Protein AF-A0A9E2I5X2-F1 (afdb_monomer_lite)

Foldseek 3Di:
DDPVVVVVVVVVVVVVVVVVVVVVVVVVCCCVPPVVVVVVVVVVVLVPADADFPVVVVVDDPPDDHHHDFDFPPQDAPDPVRDSWDWDWDWDWDCFDPVDPPGDIDIDIDTPDTGDAWTWTQGVNDTDIDHDDPDDDDDDPDDDDDDD

Radius of gyration: 26.48 Å; chains: 1; bounding box: 49×41×76 Å

pLDDT: mean 83.5, std 8.3, range [50.0, 93.62]

Sequence (148 aa):
MNIFSRIRERIGAVIAALIGSVALLGCGLLFALVLAPQQKLEARRIEAMPVMGAGAVAGAAAGDDILITGRLEDNPLVDEAGFVAYELEEWVVTLPDSENADDDPDGSWETVERVVPDLSLNVDGEVVLILSANEATLSGLLHEELRS

Secondary structure (DSSP, 8-state):
--HHHHHHHHHHHHHHHHHHHHHHHHHHHHIIIIIHHHHHHHHHHHHTSPEEPHHHHHHPPTT---EE--EE-SPPP-STT--SSEEEEEEEEEPPPTT-TTPPPEEEEEEEEEE---EEEEETTEEEEEPP-SS----SS-------

Structure (mmCIF, N/CA/C/O backbone):
data_AF-A0A9E2I5X2-F1
#
_entry.id   AF-A0A9E2I5X2-F1
#
loop_
_atom_site.group_PDB
_atom_site.id
_atom_site.type_symbol
_atom_site.label_atom_id
_atom_site.label_alt_id
_atom_site.label_comp_id
_atom_site.label_asym_id
_atom_site.label_entity_id
_atom_site.label_seq_id
_atom_site.pdbx_PDB_ins_code
_atom_site.Cartn_x
_atom_site.Cartn_y
_atom_site.Cartn_z
_atom_site.occupancy
_atom_site.B_iso_or_equiv
_atom_site.auth_seq_id
_atom_site.auth_comp_id
_atom_site.auth_asym_id
_atom_site.auth_atom_id
_atom_site.pdbx_PDB_model_num
ATOM 1 N N . MET A 1 1 ? 30.743 -5.802 -59.292 1.00 50.00 1 MET A N 1
ATOM 2 C CA . MET A 1 1 ? 29.775 -5.539 -58.201 1.00 50.00 1 MET A CA 1
ATOM 3 C C . MET A 1 1 ? 28.838 -6.742 -58.121 1.00 50.00 1 MET A C 1
ATOM 5 O O . MET A 1 1 ? 28.075 -6.961 -59.052 1.00 50.00 1 MET A O 1
ATOM 9 N N . ASN A 1 2 ? 28.999 -7.604 -57.111 1.00 57.12 2 ASN A N 1
ATOM 10 C CA . ASN A 1 2 ? 28.463 -8.973 -57.129 1.00 57.12 2 ASN A CA 1
ATOM 11 C C . ASN A 1 2 ? 26.978 -9.037 -56.739 1.00 57.12 2 ASN A C 1
ATOM 13 O O . ASN A 1 2 ? 26.611 -8.886 -55.582 1.00 57.12 2 ASN A O 1
ATOM 17 N N . ILE A 1 3 ? 26.120 -9.328 -57.715 1.00 68.25 3 ILE A N 1
ATOM 18 C CA . ILE A 1 3 ? 24.666 -9.506 -57.551 1.00 68.25 3 ILE A CA 1
ATOM 19 C C . ILE A 1 3 ? 24.335 -10.617 -56.535 1.00 68.25 3 ILE A C 1
ATOM 21 O O . ILE A 1 3 ? 23.381 -10.498 -55.768 1.00 68.25 3 ILE A O 1
ATOM 25 N N . PHE A 1 4 ? 25.174 -11.654 -56.458 1.00 67.12 4 PHE A N 1
ATOM 26 C CA . PHE A 1 4 ? 25.022 -12.763 -55.515 1.00 67.12 4 PHE A CA 1
ATOM 27 C C . PHE A 1 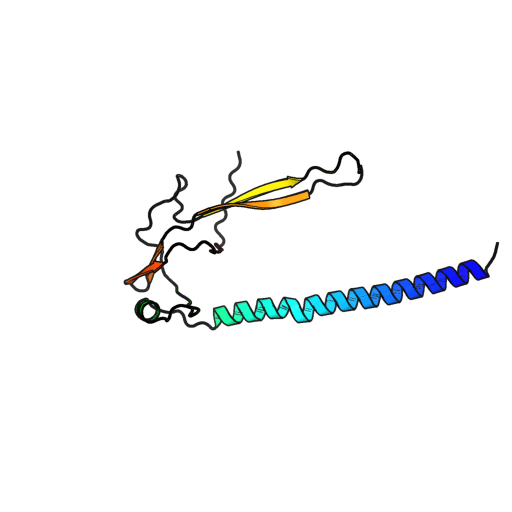4 ? 25.194 -12.365 -54.039 1.00 67.12 4 PHE A C 1
ATOM 29 O O . PHE A 1 4 ? 24.535 -12.958 -53.186 1.00 67.12 4 PHE A O 1
ATOM 36 N N . SER A 1 5 ? 26.016 -11.356 -53.712 1.00 67.62 5 SER A N 1
ATOM 37 C CA . SER A 1 5 ? 26.168 -10.913 -52.315 1.00 67.62 5 SER A CA 1
ATOM 38 C C . SER A 1 5 ? 24.938 -10.141 -51.834 1.00 67.62 5 SER A C 1
ATOM 40 O O . SER A 1 5 ? 24.457 -10.396 -50.735 1.00 67.62 5 SER A O 1
ATOM 42 N N . ARG A 1 6 ? 24.344 -9.308 -52.702 1.00 70.88 6 ARG A N 1
ATOM 43 C CA . ARG A 1 6 ? 23.097 -8.577 -52.404 1.00 70.88 6 ARG A CA 1
ATOM 44 C C . ARG A 1 6 ? 21.892 -9.500 -52.216 1.00 70.88 6 ARG A C 1
ATOM 46 O O . ARG A 1 6 ? 21.026 -9.219 -51.394 1.00 70.88 6 ARG A O 1
ATOM 53 N N . ILE A 1 7 ? 21.815 -10.594 -52.980 1.00 75.25 7 ILE A N 1
ATOM 54 C CA . ILE A 1 7 ? 20.741 -11.590 -52.824 1.00 75.25 7 ILE A CA 1
ATOM 55 C C . ILE A 1 7 ? 20.887 -12.320 -51.481 1.00 75.25 7 ILE A C 1
ATOM 57 O O . ILE A 1 7 ? 19.901 -12.482 -50.766 1.00 75.25 7 ILE A O 1
ATOM 61 N N . ARG A 1 8 ? 22.114 -12.699 -51.100 1.00 73.25 8 ARG A N 1
ATOM 62 C CA . ARG A 1 8 ? 22.390 -13.366 -49.819 1.00 73.25 8 ARG A CA 1
ATOM 63 C C . ARG A 1 8 ? 22.116 -12.459 -48.612 1.00 73.25 8 ARG A C 1
ATOM 65 O O . ARG A 1 8 ? 21.526 -12.929 -47.646 1.00 73.25 8 ARG A O 1
ATOM 72 N N . GLU A 1 9 ? 22.469 -11.175 -48.687 1.00 77.56 9 GLU A N 1
ATOM 73 C CA . GLU A 1 9 ? 22.133 -10.173 -47.659 1.00 77.56 9 GLU A CA 1
ATOM 74 C C . GLU A 1 9 ? 20.624 -9.988 -47.497 1.00 77.56 9 GLU A C 1
ATOM 76 O O . GLU A 1 9 ? 20.125 -9.973 -46.376 1.00 77.56 9 GLU A O 1
ATOM 81 N N . ARG A 1 10 ? 19.872 -9.909 -48.602 1.00 78.81 10 ARG A N 1
ATOM 82 C CA . ARG A 1 10 ? 18.409 -9.771 -48.550 1.00 78.81 10 ARG A CA 1
ATOM 83 C C . ARG A 1 10 ? 17.730 -10.983 -47.925 1.00 78.81 10 ARG A C 1
ATOM 85 O O . ARG A 1 10 ? 16.830 -10.813 -47.112 1.00 78.81 10 ARG A O 1
ATOM 92 N N . ILE A 1 11 ? 18.167 -12.193 -48.272 1.00 83.81 11 ILE A N 1
ATOM 93 C CA . ILE A 1 11 ? 17.640 -13.423 -47.665 1.00 83.81 11 ILE A CA 1
ATOM 94 C C . ILE A 1 11 ? 17.982 -13.462 -46.170 1.00 83.81 11 ILE A C 1
ATOM 96 O O . ILE A 1 11 ? 17.113 -13.772 -45.360 1.00 83.81 11 ILE A O 1
ATOM 100 N N . GLY A 1 12 ? 19.210 -13.087 -45.797 1.00 82.19 12 GLY A N 1
ATOM 101 C CA . GLY A 1 12 ? 19.621 -12.984 -44.396 1.00 82.19 12 GLY A CA 1
ATOM 102 C C . GLY A 1 12 ? 18.769 -11.992 -43.602 1.00 82.19 12 GLY A C 1
ATOM 103 O O . GLY A 1 12 ? 18.289 -12.331 -42.526 1.00 82.19 12 GLY A O 1
ATOM 104 N N . ALA A 1 13 ? 18.509 -10.808 -44.162 1.00 78.88 13 ALA A N 1
ATOM 105 C CA . ALA A 1 13 ? 17.665 -9.791 -43.540 1.00 78.88 13 ALA A CA 1
ATOM 106 C C . ALA A 1 13 ? 16.209 -10.257 -43.377 1.00 78.88 13 ALA A C 1
ATOM 108 O O . ALA A 1 13 ? 15.615 -10.044 -42.324 1.00 78.88 13 ALA A O 1
ATOM 109 N N . VAL A 1 14 ? 15.644 -10.938 -44.381 1.00 85.88 14 VAL A N 1
ATOM 110 C CA . VAL A 1 14 ? 14.284 -11.496 -44.296 1.00 85.88 14 VAL A CA 1
ATOM 111 C C . VAL A 1 14 ? 14.205 -12.577 -43.221 1.00 85.88 14 VAL A C 1
ATOM 113 O O . VAL A 1 14 ? 13.273 -12.561 -42.426 1.00 85.88 14 VAL A O 1
ATOM 116 N N . ILE A 1 15 ? 15.185 -13.482 -43.147 1.00 86.81 15 ILE A N 1
ATOM 117 C CA . ILE A 1 15 ? 15.223 -14.529 -42.115 1.00 86.81 15 ILE A CA 1
ATOM 118 C C . ILE A 1 15 ? 15.376 -13.909 -40.722 1.00 86.81 15 ILE A C 1
ATOM 120 O O . ILE A 1 15 ? 14.651 -14.295 -39.809 1.00 86.81 15 ILE A O 1
ATOM 124 N N . ALA A 1 16 ? 16.264 -12.926 -40.560 1.00 85.56 16 ALA A N 1
ATOM 125 C CA . ALA A 1 16 ? 16.446 -12.223 -39.293 1.00 85.56 16 ALA A CA 1
ATOM 126 C C . ALA A 1 16 ? 15.168 -11.487 -38.859 1.00 85.56 16 ALA A C 1
ATOM 128 O O . ALA A 1 16 ? 14.774 -11.588 -37.701 1.00 85.56 16 ALA A O 1
ATOM 129 N N . ALA A 1 17 ? 14.478 -10.819 -39.789 1.00 87.38 17 ALA A N 1
ATOM 130 C CA . ALA A 1 17 ? 13.196 -10.172 -39.521 1.00 87.38 17 ALA A CA 1
ATOM 131 C C . ALA A 1 17 ? 12.112 -11.187 -39.126 1.00 87.38 17 ALA A C 1
ATOM 133 O O . ALA A 1 17 ? 11.327 -10.928 -38.219 1.00 87.38 17 ALA A O 1
ATOM 134 N N . LEU A 1 18 ? 12.093 -12.363 -39.759 1.00 90.62 18 LEU A N 1
ATOM 135 C CA . LEU A 1 18 ? 11.136 -13.424 -39.451 1.00 90.62 18 LEU A CA 1
ATOM 136 C C . LEU A 1 18 ? 11.384 -13.995 -38.048 1.00 90.62 18 LEU A C 1
ATOM 138 O O . LEU A 1 18 ? 10.452 -14.076 -37.252 1.00 90.62 18 LEU A O 1
ATOM 142 N N . ILE A 1 19 ? 12.641 -14.288 -37.704 1.00 90.56 19 ILE A N 1
ATOM 143 C CA . ILE A 1 19 ? 13.031 -14.733 -36.357 1.00 90.56 19 ILE A CA 1
ATOM 144 C C . ILE A 1 19 ? 12.702 -13.656 -35.315 1.00 90.56 19 ILE A C 1
ATOM 146 O O . ILE A 1 19 ? 12.082 -13.965 -34.300 1.00 90.56 19 ILE A O 1
ATOM 150 N N . GLY A 1 20 ? 13.048 -12.394 -35.585 1.00 90.19 20 GLY A N 1
ATOM 151 C CA . GLY A 1 20 ? 12.733 -11.268 -34.706 1.00 90.19 20 GLY A CA 1
ATOM 152 C C . GLY A 1 20 ? 11.229 -11.100 -34.490 1.00 90.19 20 GLY A C 1
ATOM 153 O O . GLY A 1 20 ? 10.789 -10.916 -33.360 1.00 90.19 20 GLY A O 1
ATOM 154 N N . SER A 1 21 ? 10.425 -11.254 -35.546 1.00 90.06 21 SER A N 1
ATOM 155 C CA . SER A 1 21 ? 8.964 -11.178 -35.443 1.00 90.06 21 SER A CA 1
ATOM 156 C C . SER A 1 21 ? 8.387 -12.286 -34.561 1.00 90.06 21 SER A C 1
ATOM 158 O O . SER A 1 21 ? 7.533 -12.011 -33.725 1.00 90.06 21 SER A O 1
ATOM 160 N N . VAL A 1 22 ? 8.889 -13.519 -34.683 1.00 90.44 22 VAL A N 1
ATOM 161 C CA . VAL A 1 22 ? 8.445 -14.653 -33.861 1.00 90.44 22 VAL A CA 1
ATOM 162 C C . VAL A 1 22 ? 8.860 -14.458 -32.405 1.00 90.44 22 VAL A C 1
ATOM 164 O O . VAL A 1 22 ? 8.063 -14.730 -31.511 1.00 90.44 22 VAL A O 1
ATOM 167 N N . ALA A 1 23 ? 10.069 -13.949 -32.156 1.00 90.62 23 ALA A N 1
ATOM 168 C CA . ALA A 1 23 ? 10.540 -13.647 -30.809 1.00 90.62 23 ALA A CA 1
ATOM 169 C C . ALA A 1 23 ? 9.677 -12.568 -30.136 1.00 90.62 23 ALA A C 1
ATOM 171 O O . ALA A 1 23 ? 9.199 -12.780 -29.025 1.00 90.62 23 ALA A O 1
ATOM 172 N N . LEU A 1 24 ? 9.398 -11.458 -30.830 1.00 90.44 24 LEU A N 1
ATOM 173 C CA . LEU A 1 24 ? 8.536 -10.388 -30.317 1.00 90.44 24 LEU A CA 1
ATOM 174 C C . LEU A 1 24 ? 7.102 -10.866 -30.068 1.00 90.44 24 LEU A C 1
ATOM 176 O O . LEU A 1 24 ? 6.508 -10.521 -29.049 1.00 90.44 24 LEU A O 1
ATOM 180 N N . LEU A 1 25 ? 6.556 -11.696 -30.962 1.00 91.00 25 LEU A N 1
ATOM 181 C CA . LEU A 1 25 ? 5.228 -12.288 -30.792 1.00 91.00 25 LEU A CA 1
ATOM 182 C C . LEU A 1 25 ? 5.209 -13.238 -29.585 1.00 91.00 25 LEU A C 1
ATOM 184 O O . LEU A 1 25 ? 4.274 -13.197 -28.793 1.00 91.00 25 LEU A O 1
ATOM 188 N N . GLY A 1 26 ? 6.270 -14.026 -29.390 1.00 89.75 26 GLY A N 1
ATOM 189 C CA . GLY A 1 26 ? 6.459 -14.868 -28.208 1.00 89.75 26 GLY A CA 1
ATOM 190 C C . GLY A 1 26 ? 6.528 -14.065 -26.907 1.00 89.75 26 GLY A C 1
ATOM 191 O O . GLY A 1 26 ? 5.830 -14.400 -25.952 1.00 89.75 26 GLY A O 1
ATOM 192 N N . CYS A 1 27 ? 7.299 -12.973 -26.879 1.00 84.00 27 CYS A N 1
ATOM 193 C CA . CYS A 1 27 ? 7.348 -12.058 -25.738 1.00 84.00 27 CYS A CA 1
ATOM 194 C C . CYS A 1 27 ? 5.965 -11.462 -25.452 1.00 84.00 27 CYS A C 1
ATOM 196 O O . CYS A 1 27 ? 5.485 -11.548 -24.325 1.00 84.00 27 CYS A O 1
ATOM 198 N N . GLY A 1 28 ? 5.286 -10.932 -26.474 1.00 81.25 28 GLY A N 1
ATOM 199 C CA . GLY A 1 28 ? 3.941 -10.372 -26.331 1.00 81.25 28 GLY A CA 1
ATOM 200 C C . GLY A 1 28 ? 2.926 -11.393 -25.808 1.00 81.25 28 GLY A C 1
ATOM 201 O O . GLY A 1 28 ? 2.136 -11.078 -24.920 1.00 81.25 28 GLY A O 1
ATOM 202 N N . LEU A 1 29 ? 2.984 -12.635 -26.298 1.00 86.62 29 LEU A N 1
ATOM 203 C CA . LEU A 1 29 ? 2.116 -13.719 -25.839 1.00 86.62 29 LEU A CA 1
ATOM 204 C C . LEU A 1 29 ? 2.381 -14.077 -24.368 1.00 86.62 29 LEU A C 1
ATOM 206 O O . LEU A 1 29 ? 1.437 -14.312 -23.617 1.00 86.62 29 LEU A O 1
ATOM 210 N N . LEU A 1 30 ? 3.648 -14.090 -23.947 1.00 83.31 30 LEU A N 1
ATOM 211 C CA . LEU A 1 30 ? 4.035 -14.354 -22.562 1.00 83.31 30 LEU A CA 1
ATOM 212 C C . LEU A 1 30 ? 3.498 -13.268 -21.621 1.00 83.31 30 LEU A C 1
ATOM 214 O O . LEU A 1 30 ? 2.861 -13.594 -20.619 1.00 83.31 30 LEU A O 1
ATOM 218 N N . PHE A 1 31 ? 3.668 -11.989 -21.969 1.00 77.06 31 PHE A N 1
ATOM 219 C CA . PHE A 1 31 ? 3.103 -10.882 -21.191 1.00 77.06 31 PHE A CA 1
ATOM 220 C C . PHE A 1 31 ? 1.570 -10.963 -21.109 1.00 77.06 31 PHE A C 1
ATOM 222 O O . PHE A 1 31 ? 1.000 -10.845 -20.023 1.00 77.06 31 PHE A O 1
ATOM 229 N N . ALA A 1 32 ? 0.901 -11.229 -22.234 1.00 76.00 32 ALA A N 1
ATOM 230 C CA . ALA A 1 32 ? -0.558 -11.257 -22.304 1.00 76.00 32 ALA A CA 1
ATOM 231 C C . ALA A 1 32 ? -1.194 -12.460 -21.584 1.00 76.00 32 ALA A C 1
ATOM 233 O O . ALA A 1 32 ? -2.279 -12.328 -21.018 1.00 76.00 32 ALA A O 1
ATOM 234 N N . LEU A 1 33 ? -0.555 -13.635 -21.613 1.00 78.50 33 LEU A N 1
ATOM 235 C CA . LEU A 1 33 ? -1.145 -14.875 -21.096 1.00 78.50 33 LEU A CA 1
ATOM 236 C C . LEU A 1 33 ? -0.629 -15.304 -19.724 1.00 78.50 33 LEU A C 1
ATOM 238 O O . LEU A 1 33 ? -1.275 -16.138 -19.097 1.00 78.50 33 LEU A O 1
ATOM 242 N N . VAL A 1 34 ? 0.507 -14.785 -19.255 1.00 74.38 34 VAL A N 1
ATOM 243 C CA . VAL A 1 34 ? 1.082 -15.188 -17.961 1.00 74.38 34 VAL A CA 1
ATOM 244 C C . VAL A 1 34 ? 0.958 -14.070 -16.935 1.00 74.38 34 VAL A C 1
ATOM 246 O O . VAL A 1 34 ? 0.369 -14.283 -15.879 1.00 74.38 34 VAL A O 1
ATOM 249 N N . LEU A 1 35 ? 1.441 -12.867 -17.255 1.00 67.94 35 LEU A N 1
ATOM 250 C CA . LEU A 1 35 ? 1.533 -11.775 -16.279 1.00 67.94 35 LEU A CA 1
ATOM 251 C C . LEU A 1 35 ? 0.185 -11.081 -16.038 1.00 67.94 35 LEU A C 1
ATOM 253 O O . LEU A 1 35 ? -0.213 -10.886 -14.890 1.00 67.94 35 LEU A O 1
ATOM 257 N N . ALA A 1 36 ? -0.575 -10.792 -17.098 1.00 65.69 36 ALA A N 1
ATOM 258 C CA . ALA A 1 36 ? -1.903 -10.185 -16.967 1.00 65.69 36 ALA A CA 1
ATOM 259 C C . ALA A 1 36 ? -2.908 -11.019 -16.132 1.00 65.69 36 ALA A C 1
ATOM 261 O O . ALA A 1 36 ? -3.617 -10.448 -15.297 1.00 65.69 36 ALA A O 1
ATOM 262 N N . PRO A 1 37 ? -3.017 -12.356 -16.292 1.00 69.94 37 PRO A N 1
ATOM 263 C CA . PRO A 1 37 ? -3.937 -13.131 -15.467 1.00 69.94 37 PRO A CA 1
ATOM 264 C C . PRO A 1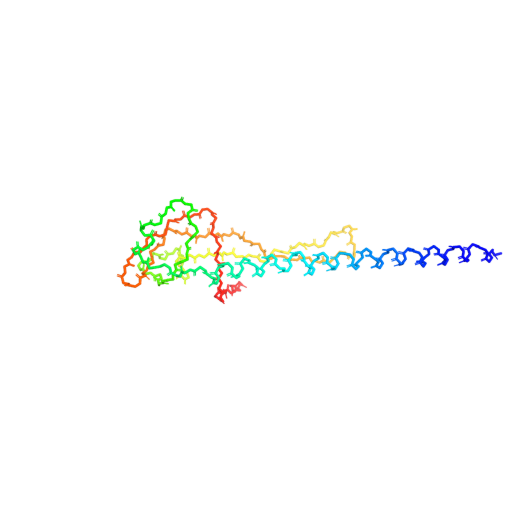 37 ? -3.493 -13.271 -14.011 1.00 69.94 37 PRO A C 1
ATOM 266 O O . PRO A 1 37 ? -4.370 -13.406 -13.164 1.00 69.94 37 PRO A O 1
ATOM 269 N N . GLN A 1 38 ? -2.194 -13.211 -13.695 1.00 72.00 38 GLN A N 1
ATOM 270 C CA . GLN A 1 38 ? -1.727 -13.276 -12.303 1.00 72.00 38 GLN A CA 1
ATOM 271 C C . GLN A 1 38 ? -2.251 -12.093 -11.484 1.00 72.00 38 GLN A C 1
ATOM 273 O O . GLN A 1 38 ? -2.897 -12.306 -10.460 1.00 72.00 38 GLN A O 1
ATOM 278 N N . GLN A 1 39 ? -2.114 -10.871 -12.003 1.00 68.00 39 GLN A N 1
ATOM 279 C CA . GLN A 1 39 ? -2.662 -9.670 -11.360 1.00 68.00 39 GLN A CA 1
ATOM 280 C C . GLN A 1 39 ? -4.191 -9.744 -11.213 1.00 68.00 39 GLN A C 1
ATOM 282 O O . GLN A 1 39 ? -4.758 -9.392 -10.181 1.00 68.00 39 GLN A O 1
ATOM 287 N N . LYS A 1 40 ? -4.882 -10.274 -12.232 1.00 73.56 40 LYS A N 1
ATOM 288 C CA . LYS A 1 40 ? -6.340 -10.453 -12.196 1.00 73.56 40 LYS A CA 1
ATOM 289 C C . LYS A 1 40 ? -6.788 -11.500 -11.174 1.00 73.56 40 LYS A C 1
ATOM 291 O O . LYS A 1 40 ? -7.876 -11.377 -10.616 1.00 73.56 40 LYS A O 1
ATOM 296 N N . LEU A 1 41 ? -6.004 -12.557 -10.975 1.00 75.44 41 LEU A N 1
ATOM 297 C CA . LEU A 1 41 ? -6.302 -13.603 -10.000 1.00 75.44 41 LEU A CA 1
ATOM 298 C C . LEU A 1 41 ? -6.118 -13.098 -8.573 1.00 75.44 41 LEU A C 1
ATOM 300 O O . LEU A 1 41 ? -6.951 -13.409 -7.731 1.00 75.44 41 LEU A O 1
ATOM 304 N N . GLU A 1 42 ? -5.088 -12.298 -8.320 1.00 74.38 42 GLU A N 1
ATOM 305 C CA . GLU A 1 42 ? -4.850 -11.700 -7.008 1.00 74.38 42 GLU A CA 1
ATOM 306 C C . GLU A 1 42 ? -5.935 -10.684 -6.641 1.00 74.38 42 GLU A C 1
ATOM 308 O O . GLU A 1 42 ? -6.548 -10.803 -5.582 1.00 74.38 42 GLU A O 1
ATOM 313 N N . ALA A 1 43 ? -6.298 -9.794 -7.571 1.00 73.75 43 ALA A N 1
ATOM 314 C CA . ALA A 1 43 ? -7.425 -8.881 -7.381 1.00 73.75 43 ALA A CA 1
ATOM 315 C C . ALA A 1 43 ? -8.735 -9.638 -7.099 1.00 73.75 43 ALA A C 1
ATOM 317 O O . ALA A 1 43 ? -9.443 -9.323 -6.149 1.00 73.75 43 ALA A O 1
ATOM 318 N N . ARG A 1 44 ? -9.027 -10.703 -7.862 1.00 77.88 44 ARG A N 1
ATOM 319 C CA . ARG A 1 44 ? -10.201 -11.557 -7.609 1.00 77.88 44 ARG A CA 1
ATOM 320 C C . ARG A 1 44 ? -10.136 -12.288 -6.277 1.00 77.88 44 ARG A C 1
ATOM 322 O O . ARG A 1 44 ? -11.178 -12.517 -5.675 1.00 77.88 44 ARG A O 1
ATOM 329 N N . ARG A 1 45 ? -8.945 -12.713 -5.849 1.00 79.12 45 ARG A N 1
ATOM 330 C CA . ARG A 1 45 ? -8.749 -13.355 -4.548 1.00 79.12 45 ARG A CA 1
ATOM 331 C C . ARG A 1 45 ? -9.131 -12.376 -3.448 1.00 79.12 45 ARG A C 1
ATOM 333 O O . ARG A 1 45 ? -9.909 -12.763 -2.589 1.00 79.12 45 ARG A O 1
ATOM 340 N N . ILE A 1 46 ? -8.661 -11.131 -3.532 1.00 75.75 46 ILE A N 1
ATOM 341 C CA . ILE A 1 46 ? -9.004 -10.062 -2.588 1.00 75.75 46 ILE A CA 1
ATOM 342 C C . ILE A 1 46 ? -10.501 -9.735 -2.637 1.00 75.75 46 ILE A C 1
ATOM 344 O O . ILE A 1 46 ? -11.142 -9.717 -1.594 1.00 75.75 46 ILE A O 1
ATOM 348 N N . GLU A 1 47 ? -11.090 -9.570 -3.826 1.00 74.56 47 GLU A N 1
ATOM 349 C CA . GLU A 1 47 ? -12.534 -9.32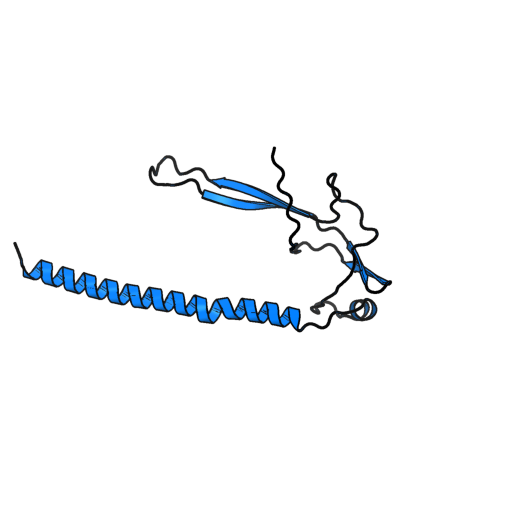1 -3.990 1.00 74.56 47 GLU A CA 1
ATOM 350 C C . GLU A 1 47 ? -13.412 -10.451 -3.428 1.00 74.56 47 GLU A C 1
ATOM 352 O O . GLU A 1 47 ? -14.529 -10.204 -2.977 1.00 74.56 47 GLU A O 1
ATOM 357 N N . ALA A 1 48 ? -12.934 -11.696 -3.476 1.00 80.06 48 ALA A N 1
ATOM 358 C CA . ALA A 1 48 ? -13.649 -12.853 -2.953 1.00 80.06 48 ALA A CA 1
ATOM 359 C C . ALA A 1 48 ? -13.429 -13.077 -1.448 1.00 80.06 48 ALA A C 1
ATOM 361 O O . ALA A 1 48 ? -14.101 -13.940 -0.874 1.00 80.06 48 ALA A O 1
ATOM 362 N N . MET A 1 49 ? -12.507 -12.347 -0.806 1.00 81.19 49 MET A N 1
ATOM 363 C CA . MET A 1 49 ? -12.317 -12.454 0.637 1.00 81.19 49 MET A CA 1
ATOM 364 C C . MET A 1 49 ? -13.532 -11.862 1.360 1.00 81.19 49 MET A C 1
ATOM 366 O O . MET A 1 49 ? -13.926 -10.727 1.085 1.00 81.19 49 MET A O 1
ATOM 370 N N . PRO A 1 50 ? -14.153 -12.606 2.289 1.00 77.19 50 PRO A N 1
ATOM 371 C CA . PRO A 1 50 ? -15.224 -12.055 3.097 1.00 77.19 50 PRO A CA 1
ATOM 372 C C . PRO A 1 50 ? -14.652 -10.970 4.010 1.00 77.19 50 PRO A C 1
ATOM 374 O O . PRO A 1 50 ? -13.669 -11.200 4.714 1.00 77.19 50 PRO A O 1
ATOM 377 N N . VAL A 1 51 ? -15.289 -9.798 4.015 1.00 81.12 51 VAL A N 1
ATOM 378 C CA . VAL A 1 51 ? -14.952 -8.733 4.964 1.00 81.12 51 VAL A CA 1
ATOM 379 C C . VAL A 1 51 ? -15.221 -9.242 6.379 1.00 81.12 51 VAL A C 1
ATOM 381 O O . VAL A 1 51 ? -16.326 -9.692 6.692 1.00 81.12 51 VAL A O 1
A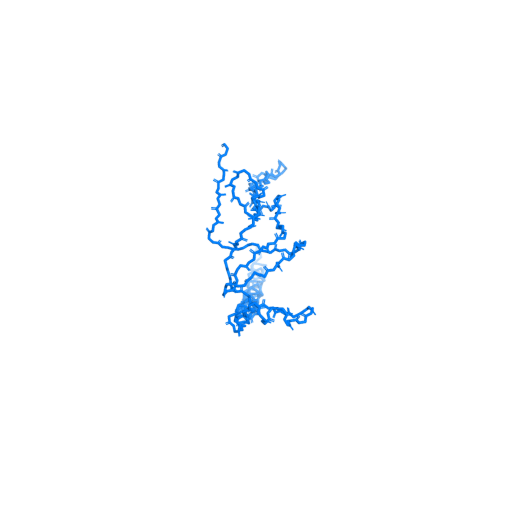TOM 384 N N . MET A 1 52 ? -14.195 -9.196 7.220 1.00 83.94 52 MET A N 1
ATOM 385 C CA . MET A 1 52 ? -14.244 -9.632 8.608 1.00 83.94 52 MET A CA 1
ATOM 386 C C . MET A 1 52 ? -14.619 -8.463 9.521 1.00 83.94 52 MET A C 1
ATOM 388 O O . MET A 1 52 ? -14.032 -7.386 9.439 1.00 83.94 52 MET A O 1
ATOM 392 N N . GLY A 1 53 ? -15.583 -8.696 10.415 1.00 84.69 53 GLY A N 1
ATOM 393 C CA . GLY A 1 53 ? -15.865 -7.800 11.540 1.00 84.69 53 GLY A CA 1
ATOM 394 C C . GLY A 1 53 ? -14.861 -7.994 12.682 1.00 84.69 53 GLY A C 1
ATOM 395 O O . GLY A 1 53 ? -14.127 -8.984 12.706 1.00 84.69 53 GLY A O 1
ATOM 396 N N . ALA A 1 54 ? -14.858 -7.097 13.669 1.00 84.12 54 ALA A N 1
ATOM 397 C CA . ALA A 1 54 ? -13.886 -7.094 14.769 1.00 84.12 54 ALA A CA 1
ATOM 398 C C . ALA A 1 54 ? -13.763 -8.438 15.518 1.00 84.12 54 ALA A C 1
ATOM 400 O O . ALA A 1 54 ? -12.656 -8.927 15.745 1.00 84.12 54 ALA A O 1
ATOM 401 N N . GLY A 1 55 ? -14.885 -9.103 15.814 1.00 82.44 55 GLY A N 1
ATOM 402 C CA . GLY A 1 55 ? -14.869 -10.423 16.456 1.00 82.44 55 GLY A CA 1
ATOM 403 C C . GLY A 1 55 ? -14.208 -11.528 15.618 1.00 82.44 55 GLY A C 1
ATOM 404 O O . GLY A 1 55 ? -13.588 -12.432 16.176 1.00 82.44 55 GLY A O 1
ATOM 405 N N . ALA A 1 56 ? -14.298 -11.455 14.286 1.00 83.19 56 ALA A N 1
ATOM 406 C CA . ALA A 1 56 ? -13.622 -12.396 13.391 1.00 83.19 56 ALA A CA 1
ATOM 407 C C . ALA A 1 56 ? -12.114 -12.115 13.316 1.00 83.19 56 ALA A C 1
ATOM 409 O O . ALA A 1 56 ? -11.326 -13.055 13.287 1.00 83.19 56 ALA A O 1
ATOM 410 N N . VAL A 1 57 ? -11.713 -10.841 13.384 1.00 85.56 57 VAL A N 1
ATOM 411 C CA . VAL A 1 57 ? -10.300 -10.438 13.465 1.00 85.56 57 VAL A CA 1
ATOM 412 C C . VAL A 1 57 ? -9.655 -10.954 14.748 1.00 85.56 57 VAL A C 1
ATOM 414 O O . VAL A 1 57 ? -8.579 -11.540 14.702 1.00 85.56 57 VAL A O 1
ATOM 417 N N . ALA A 1 58 ? -10.334 -10.808 15.888 1.00 83.94 58 ALA A N 1
ATOM 418 C CA . ALA A 1 58 ? -9.834 -11.290 17.175 1.00 83.94 58 ALA A CA 1
ATOM 419 C C . ALA A 1 58 ? -9.663 -12.822 17.230 1.00 83.94 58 ALA A C 1
ATOM 421 O O . ALA A 1 58 ? -8.891 -13.328 18.045 1.00 83.94 58 ALA A O 1
ATOM 422 N N . GLY A 1 59 ? -10.398 -13.559 16.392 1.00 84.00 59 GLY A N 1
ATOM 423 C CA . GLY A 1 59 ? -10.330 -15.017 16.291 1.00 84.00 59 GLY A CA 1
ATOM 424 C C . GLY A 1 59 ? -9.413 -15.550 15.187 1.00 84.00 59 GLY A C 1
ATOM 425 O O . GLY A 1 59 ? -9.237 -16.767 15.114 1.00 84.00 59 GLY A O 1
ATOM 426 N N . ALA A 1 60 ? -8.861 -14.686 14.330 1.00 86.94 60 ALA A N 1
ATOM 427 C CA . ALA A 1 60 ? -7.983 -15.089 13.234 1.00 86.94 60 ALA A CA 1
ATOM 428 C C . ALA A 1 60 ? -6.654 -15.647 13.767 1.00 86.94 60 ALA A C 1
ATOM 430 O O . ALA A 1 60 ? -6.116 -15.164 14.768 1.00 86.94 60 ALA A O 1
ATOM 431 N N . ALA A 1 61 ? -6.116 -16.679 13.114 1.00 86.38 61 ALA A N 1
ATOM 432 C CA . ALA A 1 61 ? -4.824 -17.226 13.498 1.00 86.38 61 ALA A CA 1
ATOM 433 C C . ALA A 1 61 ? -3.685 -16.354 12.954 1.00 86.38 61 ALA A C 1
ATOM 435 O O . ALA A 1 61 ? -3.809 -15.665 11.941 1.00 86.38 61 ALA A O 1
ATOM 436 N N . ALA A 1 62 ? -2.530 -16.406 13.619 1.00 84.62 62 ALA A N 1
ATOM 437 C CA . ALA A 1 62 ? -1.336 -15.749 13.105 1.00 84.62 62 ALA A CA 1
ATOM 438 C C . ALA A 1 62 ? -0.955 -16.333 11.732 1.00 84.62 62 ALA A C 1
ATOM 440 O O . ALA A 1 62 ? -0.770 -17.545 11.606 1.00 84.62 62 ALA A O 1
ATOM 441 N N . GLY A 1 63 ? -0.804 -15.460 10.734 1.00 84.12 63 GLY A N 1
ATOM 442 C CA . GLY A 1 63 ? -0.493 -15.833 9.351 1.00 84.12 63 GLY A CA 1
ATOM 443 C C . GLY A 1 63 ? -1.713 -16.017 8.443 1.00 84.12 63 GLY A C 1
ATOM 444 O O . GLY A 1 63 ? -1.520 -16.288 7.261 1.00 84.12 63 GLY A O 1
ATOM 445 N N . ASP A 1 64 ? -2.936 -15.862 8.960 1.00 86.19 64 ASP A N 1
ATOM 446 C CA . ASP A 1 64 ? -4.131 -15.828 8.118 1.00 86.19 64 ASP A CA 1
ATOM 447 C C . ASP A 1 64 ? -4.213 -14.502 7.348 1.00 86.19 64 ASP A C 1
ATOM 449 O O . ASP A 1 64 ? -4.084 -13.418 7.922 1.00 86.19 64 ASP A O 1
ATOM 453 N N . ASP A 1 65 ? -4.490 -14.595 6.047 1.00 86.12 65 ASP A N 1
ATOM 454 C CA . ASP A 1 65 ? -4.856 -13.436 5.234 1.00 86.12 65 ASP A CA 1
ATOM 455 C C . ASP A 1 65 ? -6.276 -12.996 5.626 1.00 86.12 65 ASP A C 1
ATOM 457 O O . ASP A 1 65 ? -7.241 -13.751 5.464 1.00 86.12 65 ASP A O 1
ATOM 461 N N . ILE A 1 66 ? -6.415 -11.767 6.124 1.00 87.44 66 ILE A N 1
ATOM 462 C CA . ILE A 1 66 ? -7.702 -11.195 6.535 1.00 87.44 66 ILE A CA 1
ATOM 463 C C . ILE A 1 66 ? -7.999 -9.915 5.759 1.00 87.44 66 ILE A C 1
ATOM 465 O O . ILE A 1 66 ? -7.107 -9.119 5.471 1.00 87.44 66 ILE A O 1
ATOM 469 N N . LEU A 1 67 ? -9.277 -9.699 5.447 1.00 88.38 67 LEU A N 1
ATOM 470 C CA . LEU A 1 67 ? -9.767 -8.451 4.872 1.00 88.38 67 LEU A CA 1
ATOM 471 C C . LEU A 1 67 ? -10.659 -7.759 5.895 1.00 88.38 67 LEU A C 1
ATOM 473 O O . LEU A 1 67 ? -11.693 -8.298 6.283 1.00 88.38 67 LEU A O 1
ATOM 477 N N . ILE A 1 68 ? -10.273 -6.558 6.309 1.00 88.81 68 ILE A N 1
ATOM 478 C CA . ILE A 1 68 ? -11.015 -5.754 7.280 1.00 88.81 68 ILE A CA 1
ATOM 479 C C . ILE A 1 68 ? -11.394 -4.439 6.612 1.00 88.81 68 ILE A C 1
ATOM 481 O O . ILE A 1 68 ? -10.618 -3.866 5.850 1.00 88.81 68 ILE A O 1
ATOM 485 N N . THR A 1 69 ? -12.596 -3.947 6.888 1.00 89.12 69 THR A N 1
ATOM 486 C CA . THR A 1 69 ? -13.023 -2.606 6.486 1.00 89.12 69 THR A CA 1
ATOM 487 C C . THR A 1 69 ? -13.468 -1.856 7.725 1.00 89.12 69 THR A C 1
ATOM 489 O O . THR A 1 69 ? -14.280 -2.356 8.496 1.00 89.12 69 THR A O 1
ATOM 492 N N . GLY A 1 70 ? -12.938 -0.656 7.922 1.00 90.38 70 GLY A N 1
ATOM 493 C CA . GLY A 1 70 ? -13.265 0.162 9.077 1.00 90.38 70 GLY A CA 1
ATOM 494 C C . GLY A 1 70 ? -12.827 1.603 8.887 1.00 90.38 70 GLY A C 1
ATOM 495 O O . GLY A 1 70 ? -12.275 1.975 7.849 1.00 90.38 70 GLY A O 1
ATOM 496 N N . ARG A 1 71 ? -13.085 2.423 9.901 1.00 91.75 71 ARG A N 1
ATOM 497 C CA . ARG A 1 71 ? -12.677 3.826 9.934 1.00 91.75 71 ARG A CA 1
ATOM 498 C C . ARG A 1 71 ? -11.498 3.985 10.880 1.00 91.75 71 ARG A C 1
ATOM 500 O O . ARG A 1 71 ? -11.565 3.529 12.013 1.00 91.75 71 ARG A O 1
ATOM 507 N N . LEU A 1 72 ? -10.446 4.666 10.438 1.00 91.56 72 LEU A N 1
ATOM 508 C CA . LEU A 1 72 ? -9.371 5.080 11.338 1.00 91.56 72 LEU A CA 1
ATOM 509 C C . LEU A 1 72 ? -9.940 6.050 12.383 1.00 91.56 72 LEU A C 1
ATOM 511 O O . LEU A 1 72 ? -10.538 7.067 12.025 1.00 91.56 72 LEU A O 1
ATOM 515 N N . GLU A 1 73 ? -9.780 5.723 13.662 1.00 92.69 73 GLU A N 1
ATOM 516 C CA . GLU A 1 73 ? -10.325 6.487 14.789 1.00 92.69 73 GLU A CA 1
ATOM 517 C C . GLU A 1 73 ? -9.289 6.577 15.913 1.00 92.69 73 GLU A C 1
ATOM 519 O O . GLU A 1 73 ? -8.545 5.629 16.134 1.00 92.69 73 GLU A O 1
ATOM 524 N N . ASP A 1 74 ? -9.207 7.736 16.573 1.00 92.19 74 ASP A N 1
ATOM 525 C CA . ASP A 1 74 ? -8.280 8.009 17.686 1.00 92.19 74 ASP A CA 1
ATOM 526 C C . ASP A 1 74 ? -6.786 7.765 17.385 1.00 92.19 74 ASP A C 1
ATOM 528 O O . ASP A 1 74 ? -5.981 7.518 18.284 1.00 92.19 74 ASP A O 1
ATOM 532 N N . ASN A 1 75 ? -6.389 7.878 16.115 1.00 93.12 75 ASN A N 1
ATOM 533 C CA . ASN A 1 75 ? -4.991 7.766 15.703 1.00 93.12 75 ASN A CA 1
ATOM 534 C C . ASN A 1 75 ? -4.249 9.093 15.914 1.00 93.12 75 ASN A C 1
ATOM 536 O O . ASN A 1 75 ? -4.758 10.138 15.492 1.00 93.12 75 ASN A O 1
ATOM 540 N N . PRO A 1 76 ? -3.052 9.083 16.531 1.00 91.12 76 PRO A N 1
ATOM 541 C CA . PRO A 1 76 ? -2.231 10.279 16.619 1.00 91.12 76 PRO A CA 1
ATOM 542 C C . PRO A 1 76 ? -1.770 10.709 15.222 1.00 91.12 76 PRO A C 1
ATOM 544 O O . PRO A 1 76 ? -1.496 9.879 14.357 1.00 91.12 76 PRO A O 1
ATOM 547 N N . LEU A 1 77 ? -1.670 12.021 15.021 1.00 91.75 77 LEU A N 1
ATOM 548 C CA . LEU A 1 77 ? -1.061 12.581 13.819 1.00 91.75 77 LEU A CA 1
ATOM 549 C C . LEU A 1 77 ? 0.451 12.362 13.889 1.00 91.75 77 LEU A C 1
ATOM 551 O O . LEU A 1 77 ? 1.057 12.587 14.941 1.00 91.75 77 LEU A O 1
ATOM 555 N N . VAL A 1 78 ? 1.041 11.911 12.786 1.00 90.25 78 VAL A N 1
ATOM 556 C CA . VAL A 1 78 ? 2.481 11.626 12.700 1.00 90.25 78 VAL A CA 1
ATOM 557 C C . VAL A 1 78 ? 3.281 12.787 12.120 1.00 90.25 78 VAL A C 1
ATOM 559 O O . VAL A 1 78 ? 4.504 12.794 12.237 1.00 90.25 78 VAL A O 1
ATOM 562 N N . ASP A 1 79 ? 2.609 13.774 11.534 1.00 86.56 79 ASP A N 1
ATOM 563 C CA . ASP A 1 79 ? 3.242 14.923 10.902 1.00 86.56 79 ASP A CA 1
ATOM 564 C C . ASP A 1 79 ? 2.423 16.220 11.054 1.00 86.56 79 ASP A C 1
ATOM 566 O O . ASP A 1 79 ? 1.324 16.241 11.618 1.00 86.56 79 ASP A O 1
ATOM 570 N N . GLU A 1 80 ? 2.986 17.329 10.568 1.00 81.19 80 GLU A N 1
ATOM 571 C CA . GLU A 1 80 ? 2.345 18.650 10.618 1.00 81.19 80 GLU A CA 1
ATOM 572 C C . GLU A 1 80 ? 1.237 18.825 9.565 1.00 81.19 80 GLU A C 1
ATOM 574 O O . GLU A 1 80 ? 0.359 19.670 9.754 1.00 81.19 80 GLU A O 1
ATOM 579 N N . ALA A 1 81 ? 1.240 18.031 8.485 1.00 82.00 81 ALA A N 1
ATOM 580 C CA . ALA A 1 81 ? 0.191 18.062 7.463 1.00 82.00 81 ALA A CA 1
ATOM 581 C C . ALA A 1 81 ? -1.101 17.356 7.916 1.00 82.00 81 ALA A C 1
ATOM 583 O O . ALA A 1 81 ? -2.165 17.559 7.329 1.00 82.00 81 ALA A O 1
ATOM 584 N N . GLY A 1 82 ? -1.043 16.599 9.014 1.00 87.00 82 GLY A N 1
ATOM 585 C CA . GLY A 1 82 ? -2.206 15.982 9.639 1.00 87.00 82 GLY A CA 1
ATOM 586 C C . GLY A 1 82 ? -2.513 14.585 9.112 1.00 87.00 82 GLY A C 1
ATOM 587 O O . GLY A 1 82 ? -3.667 14.149 9.156 1.00 87.00 82 GLY A O 1
ATOM 588 N N . PHE A 1 83 ? -1.496 13.867 8.644 1.00 90.12 83 PHE A N 1
ATOM 589 C CA . PHE A 1 83 ? -1.594 12.459 8.299 1.00 90.12 83 PHE A CA 1
ATOM 590 C C . PHE A 1 83 ? -1.426 11.577 9.541 1.00 90.12 83 PHE A C 1
ATOM 592 O O . PHE A 1 83 ? -0.719 11.900 10.495 1.00 90.12 83 PHE A O 1
ATOM 599 N N . VAL A 1 84 ? -2.100 10.428 9.524 1.00 91.94 84 VAL A N 1
ATOM 600 C CA . VAL A 1 84 ? -1.978 9.367 10.546 1.00 91.94 84 VAL A CA 1
ATOM 601 C C . VAL A 1 84 ? -1.023 8.253 10.104 1.00 91.94 84 VAL A C 1
ATOM 603 O O . VAL A 1 84 ? -0.487 7.523 10.928 1.00 91.94 84 VAL A O 1
ATOM 606 N N . ALA A 1 85 ? -0.816 8.137 8.794 1.00 91.31 85 ALA A N 1
ATOM 607 C CA . ALA A 1 85 ? 0.173 7.307 8.124 1.00 91.31 85 ALA A CA 1
ATOM 608 C C . ALA A 1 85 ? 0.414 7.913 6.735 1.00 91.31 85 ALA A C 1
ATOM 610 O O . ALA A 1 85 ? -0.534 8.423 6.130 1.00 91.31 85 ALA A O 1
ATOM 611 N N . TYR A 1 86 ? 1.645 7.864 6.233 1.00 91.31 86 TYR A N 1
ATOM 612 C CA . TYR A 1 86 ? 1.976 8.396 4.913 1.00 91.31 86 TYR A CA 1
ATOM 613 C C . TYR A 1 86 ? 3.160 7.670 4.272 1.00 91.31 86 TYR A C 1
ATOM 615 O O . TYR A 1 86 ? 3.955 6.993 4.930 1.00 91.31 86 TYR A O 1
ATOM 623 N N . GLU A 1 87 ? 3.254 7.837 2.959 1.00 91.69 87 GLU A N 1
ATOM 624 C CA . GLU A 1 87 ? 4.408 7.492 2.146 1.00 91.69 87 GLU A CA 1
ATOM 625 C C . GLU A 1 87 ? 4.778 8.737 1.342 1.00 91.69 87 GLU A C 1
ATOM 627 O O . GLU A 1 87 ? 3.921 9.315 0.676 1.00 91.69 87 GLU A O 1
ATOM 632 N N . LEU A 1 88 ? 6.025 9.180 1.479 1.00 90.56 88 LEU A N 1
ATOM 633 C CA . LEU A 1 88 ? 6.576 10.325 0.776 1.00 90.56 88 LEU A CA 1
ATOM 634 C C . LEU A 1 88 ? 7.424 9.819 -0.386 1.00 90.56 88 LEU A C 1
ATOM 636 O O . LEU A 1 88 ? 8.352 9.025 -0.199 1.00 90.56 88 LEU A O 1
ATOM 640 N N . GLU A 1 89 ? 7.108 10.309 -1.576 1.00 91.75 89 GLU A N 1
ATOM 641 C CA . GLU A 1 89 ? 7.823 10.007 -2.808 1.00 91.75 89 GLU A CA 1
ATOM 642 C C . GLU A 1 89 ? 8.450 11.288 -3.359 1.00 91.75 89 GLU A C 1
ATOM 644 O O . GLU A 1 89 ? 7.828 12.352 -3.354 1.00 91.75 89 GLU A O 1
ATOM 649 N N . GLU A 1 90 ? 9.675 11.183 -3.864 1.00 92.50 90 GLU A N 1
ATOM 650 C CA . GLU A 1 90 ? 10.354 12.273 -4.561 1.00 92.50 90 GLU A CA 1
ATOM 651 C C . GLU A 1 90 ? 10.642 11.882 -6.008 1.00 92.50 90 GLU A C 1
ATOM 653 O O . GLU A 1 90 ? 10.992 10.741 -6.313 1.00 92.50 90 GLU A O 1
ATOM 658 N N . TRP A 1 91 ? 10.488 12.844 -6.920 1.00 90.88 91 TRP A N 1
ATOM 659 C CA . TRP A 1 91 ? 10.861 12.661 -8.317 1.00 90.88 91 TRP A CA 1
ATOM 660 C C . TRP A 1 91 ? 12.367 12.863 -8.467 1.00 90.88 91 TRP A C 1
ATOM 662 O O . TRP A 1 91 ? 12.859 13.995 -8.504 1.00 90.88 91 TRP A O 1
ATOM 672 N N . VAL A 1 92 ? 13.103 11.759 -8.556 1.00 91.00 92 VAL A N 1
ATOM 673 C CA . VAL A 1 92 ? 14.556 11.771 -8.722 1.00 91.00 92 VAL A CA 1
ATOM 674 C C . VAL A 1 92 ? 14.877 11.831 -10.210 1.00 91.00 92 VAL A C 1
ATOM 676 O O . VAL A 1 92 ? 14.449 10.973 -10.977 1.00 91.00 92 VAL A O 1
ATOM 679 N N . VAL A 1 93 ? 15.633 12.851 -10.625 1.00 90.75 93 VAL A N 1
ATOM 680 C CA . VAL A 1 93 ? 16.080 13.022 -12.016 1.00 90.75 93 VAL A CA 1
ATOM 681 C C . VAL A 1 93 ? 17.527 12.569 -12.144 1.00 90.75 93 VAL A C 1
ATOM 683 O O . VAL A 1 93 ? 18.423 13.137 -11.516 1.00 90.75 93 VAL A O 1
ATOM 686 N N . THR A 1 94 ? 17.761 11.592 -13.012 1.00 88.38 94 THR A N 1
ATOM 687 C CA . THR A 1 94 ? 19.100 11.196 -13.438 1.00 88.38 94 THR A CA 1
ATOM 688 C C . THR A 1 94 ? 19.486 12.032 -14.651 1.00 88.38 94 THR A C 1
ATOM 690 O O . THR A 1 94 ? 18.829 11.995 -15.691 1.00 88.38 94 THR A O 1
ATOM 693 N N . LEU A 1 95 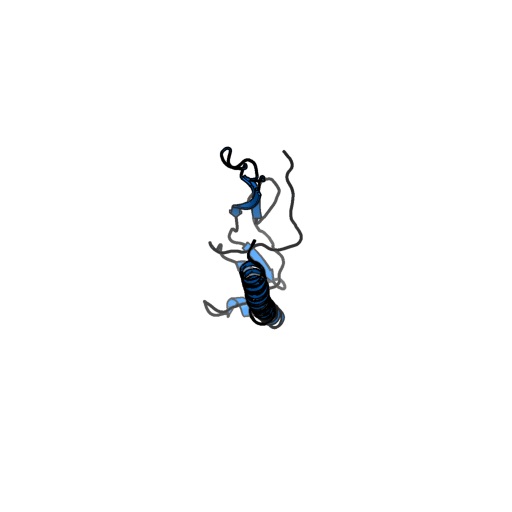? 20.539 12.839 -14.503 1.00 85.94 95 LEU A N 1
ATOM 694 C CA . LEU A 1 95 ? 21.066 13.633 -15.609 1.00 85.94 95 LEU A CA 1
ATOM 695 C C . LEU A 1 95 ? 21.737 12.716 -16.642 1.00 85.94 95 LEU A C 1
ATOM 697 O O . LEU A 1 95 ? 22.384 11.747 -16.239 1.00 85.94 95 LEU A O 1
ATOM 701 N N . PRO A 1 96 ? 21.635 13.045 -17.939 1.00 83.69 96 PRO A N 1
ATOM 702 C CA . PRO A 1 96 ? 22.258 12.255 -18.989 1.00 83.69 96 PRO A CA 1
ATOM 703 C C . PRO A 1 96 ? 23.779 12.243 -18.842 1.00 83.69 96 PRO A C 1
ATOM 705 O O . PRO A 1 96 ? 24.382 13.235 -18.406 1.00 83.69 96 PRO A O 1
ATOM 708 N N . ASP A 1 97 ? 24.406 11.126 -19.207 1.00 79.69 97 ASP A N 1
ATOM 709 C CA . ASP A 1 97 ? 25.859 11.004 -19.128 1.00 79.69 97 ASP A CA 1
ATOM 710 C C . ASP A 1 97 ? 26.536 12.013 -20.069 1.00 79.69 97 ASP A C 1
ATOM 712 O O . ASP A 1 97 ? 26.314 12.029 -21.280 1.00 79.69 97 ASP A O 1
ATOM 716 N N . SER A 1 98 ? 27.420 12.846 -19.516 1.00 77.19 98 SER A N 1
ATOM 717 C CA . SER A 1 98 ? 28.205 13.819 -20.282 1.00 77.19 98 SER A CA 1
ATOM 718 C C . SER A 1 98 ? 29.056 13.199 -21.400 1.00 77.19 98 SER A C 1
ATOM 720 O O . SER A 1 98 ? 29.458 13.916 -22.320 1.00 77.19 98 SER A O 1
ATOM 722 N N . GLU A 1 99 ? 29.338 11.892 -21.337 1.00 79.69 99 GLU A N 1
ATOM 723 C CA . GLU A 1 99 ? 30.075 11.164 -22.375 1.00 79.69 99 GLU A CA 1
ATOM 724 C C . GLU A 1 99 ? 29.183 10.636 -23.518 1.00 79.69 99 GLU A C 1
ATOM 726 O O . GLU A 1 99 ? 29.702 10.334 -24.596 1.00 79.69 99 GLU A O 1
ATOM 731 N N . ASN A 1 100 ? 27.856 10.591 -23.340 1.00 75.56 100 ASN A N 1
ATOM 732 C CA . ASN A 1 100 ? 26.886 10.152 -24.348 1.00 75.56 100 ASN A CA 1
ATOM 733 C C . ASN A 1 100 ? 25.918 11.287 -24.706 1.00 75.56 100 ASN A C 1
ATOM 735 O O . ASN A 1 100 ? 24.889 11.486 -24.074 1.00 75.56 100 ASN A O 1
ATOM 739 N N . ALA A 1 101 ? 26.220 12.003 -25.790 1.00 71.88 101 ALA A N 1
ATOM 740 C CA . ALA A 1 101 ? 25.434 13.156 -26.248 1.00 71.88 101 ALA A CA 1
ATOM 741 C C . ALA A 1 101 ? 23.987 12.838 -26.692 1.00 71.88 101 ALA A C 1
ATOM 743 O O . ALA A 1 101 ? 23.222 13.773 -26.920 1.00 71.88 101 ALA A O 1
ATOM 744 N N . ASP A 1 102 ? 23.640 11.556 -26.836 1.00 79.62 102 ASP A N 1
ATOM 745 C CA . ASP A 1 102 ? 22.300 11.079 -27.206 1.00 79.62 102 ASP A CA 1
ATOM 746 C C . ASP A 1 102 ? 21.493 10.576 -25.990 1.00 79.62 102 ASP A C 1
ATOM 748 O O . ASP A 1 102 ? 20.394 10.054 -26.167 1.00 79.62 102 ASP A O 1
ATOM 752 N N . ASP A 1 103 ? 22.045 10.670 -24.777 1.00 80.81 103 ASP A N 1
ATOM 753 C CA . ASP A 1 103 ? 21.359 10.261 -23.553 1.00 80.81 103 ASP A CA 1
ATOM 754 C C . ASP A 1 103 ? 20.382 11.365 -23.112 1.00 80.81 103 ASP A C 1
ATOM 756 O O . ASP A 1 103 ? 20.733 12.549 -23.074 1.00 80.81 103 ASP A O 1
ATOM 760 N N . ASP A 1 104 ? 19.141 10.984 -22.813 1.00 83.25 104 ASP A N 1
ATOM 761 C CA . ASP A 1 104 ? 18.090 11.891 -22.346 1.00 83.25 104 ASP A CA 1
ATOM 762 C C . ASP A 1 104 ? 17.999 11.825 -20.810 1.00 83.25 104 ASP A C 1
ATOM 764 O O . ASP A 1 104 ? 18.266 10.775 -20.224 1.00 83.25 104 ASP A O 1
ATOM 768 N N . PRO A 1 105 ? 17.609 12.913 -20.119 1.00 83.44 105 PRO A N 1
ATOM 769 C CA . PRO A 1 105 ? 17.347 12.846 -18.686 1.00 83.44 105 PRO A CA 1
ATOM 770 C C . PRO A 1 105 ? 16.198 11.872 -18.398 1.00 83.44 105 PRO A C 1
ATOM 772 O O . PRO A 1 105 ? 15.113 12.003 -18.970 1.00 83.44 105 PRO A O 1
ATOM 775 N N . ASP A 1 106 ? 16.424 10.948 -17.468 1.00 87.56 106 ASP A N 1
ATOM 776 C CA . ASP A 1 106 ? 15.404 10.024 -16.969 1.00 87.56 106 ASP A CA 1
ATOM 777 C C . ASP A 1 106 ? 14.959 10.441 -15.565 1.00 87.56 106 ASP A C 1
ATOM 779 O O . ASP A 1 106 ? 15.691 11.115 -14.833 1.00 87.56 106 ASP A O 1
ATOM 783 N N . GLY A 1 107 ? 13.748 10.061 -15.182 1.00 88.81 107 GLY A N 1
ATOM 784 C CA . GLY A 1 107 ? 13.250 10.311 -13.844 1.00 88.81 107 GLY A CA 1
ATOM 785 C C . GLY A 1 107 ? 12.302 9.229 -13.362 1.00 88.81 107 GLY A C 1
ATOM 786 O O . GLY A 1 107 ? 11.514 8.673 -14.128 1.00 88.81 107 GLY A O 1
ATOM 787 N N . SER A 1 108 ? 12.366 8.961 -12.065 1.00 91.06 108 SER A N 1
ATOM 788 C CA . SER A 1 108 ? 11.469 8.031 -11.390 1.00 91.06 108 SER A CA 1
ATOM 789 C C . SER A 1 108 ? 11.037 8.580 -10.041 1.00 91.06 108 SER A C 1
ATOM 791 O O . SER A 1 108 ? 11.799 9.262 -9.358 1.00 91.06 108 SER A O 1
ATOM 793 N N . TRP A 1 109 ? 9.804 8.256 -9.654 1.00 90.38 109 TRP A N 1
ATOM 794 C CA . TRP A 1 109 ? 9.363 8.417 -8.274 1.00 90.38 109 TRP A CA 1
ATOM 795 C C . TRP A 1 109 ? 10.087 7.393 -7.409 1.00 90.38 109 TRP A C 1
ATOM 797 O O . TRP A 1 109 ? 10.048 6.195 -7.698 1.00 90.38 109 TRP A O 1
ATOM 807 N N . GLU A 1 110 ? 10.748 7.869 -6.364 1.00 92.75 110 GLU A N 1
ATOM 808 C CA . GLU A 1 110 ? 11.383 7.031 -5.358 1.00 92.75 110 GLU A CA 1
ATOM 809 C C . GLU A 1 110 ? 10.763 7.320 -3.994 1.00 92.75 110 GLU A C 1
ATOM 811 O O . GLU A 1 110 ? 10.642 8.477 -3.588 1.00 92.75 110 GLU A O 1
ATOM 816 N N . THR A 1 111 ? 10.375 6.268 -3.272 1.00 90.25 111 THR A N 1
ATOM 817 C CA . THR A 1 111 ? 9.940 6.388 -1.879 1.00 90.25 111 THR A CA 1
ATOM 818 C C . THR A 1 111 ? 11.125 6.835 -1.024 1.00 90.25 111 THR A C 1
ATOM 820 O O . THR A 1 111 ? 12.089 6.085 -0.857 1.00 90.25 111 THR A O 1
ATOM 823 N N . VAL A 1 112 ? 11.045 8.034 -0.450 1.00 91.88 112 VAL A N 1
ATOM 824 C CA . VAL A 1 112 ? 12.090 8.582 0.429 1.00 91.88 112 VAL A CA 1
ATOM 825 C C . VAL A 1 112 ? 11.785 8.348 1.904 1.00 91.88 112 VAL A C 1
ATOM 827 O O . VAL A 1 112 ? 12.701 8.157 2.705 1.00 91.88 112 VAL A O 1
ATOM 830 N N . GLU A 1 113 ? 10.503 8.302 2.268 1.00 90.56 113 GLU A N 1
ATOM 831 C CA . GLU A 1 113 ? 10.065 8.090 3.644 1.00 90.56 113 GLU A CA 1
ATOM 832 C C . GLU A 1 113 ? 8.730 7.341 3.683 1.00 90.56 113 GLU A C 1
ATOM 834 O O . GLU A 1 113 ? 7.838 7.567 2.868 1.00 90.56 113 GLU A O 1
ATOM 839 N N . ARG A 1 114 ? 8.579 6.434 4.651 1.00 91.12 114 ARG A N 1
ATOM 840 C CA . ARG A 1 114 ? 7.318 5.740 4.923 1.00 91.12 114 ARG A CA 1
ATOM 841 C C . ARG A 1 114 ? 7.098 5.670 6.424 1.00 91.12 114 ARG A C 1
ATOM 843 O O . ARG A 1 114 ? 7.937 5.138 7.150 1.00 91.12 114 ARG A O 1
ATOM 850 N N . VAL A 1 115 ? 5.939 6.144 6.870 1.00 91.31 115 VAL A N 1
ATOM 851 C CA . VAL A 1 115 ? 5.547 6.143 8.280 1.00 91.31 115 VAL A CA 1
ATOM 852 C C . VAL A 1 115 ? 4.184 5.479 8.419 1.00 91.31 115 VAL A C 1
ATOM 854 O O . VAL A 1 115 ? 3.157 6.041 8.042 1.00 91.31 115 VAL A O 1
ATOM 857 N N . VAL A 1 116 ? 4.179 4.270 8.985 1.00 92.56 116 VAL A N 1
ATOM 858 C CA . VAL A 1 116 ? 2.964 3.511 9.313 1.00 92.56 116 VAL A CA 1
ATOM 859 C C . VAL A 1 116 ? 3.049 3.084 10.783 1.00 92.56 116 VAL A C 1
ATOM 861 O O . VAL A 1 116 ? 3.688 2.073 11.088 1.00 92.56 116 VAL A O 1
ATOM 864 N N . PRO A 1 117 ? 2.487 3.878 11.715 1.00 91.56 117 PRO A N 1
ATOM 865 C CA . PRO A 1 117 ? 2.508 3.553 13.137 1.00 91.56 117 PRO A CA 1
ATOM 866 C C . PRO A 1 117 ? 1.497 2.445 13.459 1.00 91.56 117 PRO A C 1
ATOM 868 O O . PRO A 1 117 ? 0.826 1.909 12.578 1.00 91.56 117 PRO A O 1
ATOM 871 N N . ASP A 1 118 ? 1.367 2.117 14.743 1.00 92.62 118 ASP A N 1
ATOM 872 C CA . ASP A 1 118 ? 0.225 1.338 15.211 1.00 92.62 118 ASP A CA 1
ATOM 873 C C . ASP A 1 118 ? -1.063 2.132 14.936 1.00 92.62 118 ASP A C 1
ATOM 875 O O . ASP A 1 118 ? -1.171 3.305 15.306 1.00 92.62 118 ASP A O 1
ATOM 879 N N . LEU A 1 119 ? -2.034 1.492 14.286 1.00 92.31 119 LEU A N 1
ATOM 880 C CA . LEU A 1 119 ? -3.293 2.109 13.886 1.00 92.31 119 LEU A CA 1
ATOM 881 C C . LEU A 1 119 ? -4.471 1.510 14.655 1.00 92.31 119 LEU A C 1
ATOM 883 O O . LEU A 1 119 ? -4.607 0.298 14.785 1.00 92.31 119 LEU A O 1
ATOM 887 N N . SER A 1 120 ? -5.371 2.369 15.115 1.00 93.62 120 SER A N 1
ATOM 888 C CA . SER A 1 120 ? -6.671 2.002 15.669 1.00 93.62 120 SER A CA 1
ATOM 889 C C . SER A 1 120 ? -7.748 2.126 14.594 1.00 93.62 120 SER A C 1
ATOM 891 O O . SER A 1 120 ? -7.946 3.187 13.992 1.00 93.62 120 SER A O 1
ATOM 893 N N . LEU A 1 121 ? -8.450 1.027 14.340 1.00 93.62 121 LEU A N 1
ATOM 894 C CA . LEU A 1 121 ? -9.503 0.923 13.341 1.00 93.62 121 LEU A CA 1
ATOM 895 C C . LEU A 1 121 ? -10.833 0.603 14.027 1.00 93.62 121 LEU A C 1
ATOM 897 O O . LEU A 1 121 ? -10.961 -0.427 14.681 1.00 93.62 121 LEU A O 1
ATOM 901 N N . ASN A 1 122 ? -11.841 1.452 13.848 1.00 93.06 122 ASN A N 1
ATOM 902 C CA . ASN A 1 122 ? -13.210 1.152 14.247 1.00 93.06 122 ASN A CA 1
ATOM 903 C C . ASN A 1 122 ? -13.884 0.292 13.172 1.00 93.06 122 ASN A C 1
ATOM 905 O O . ASN A 1 122 ? -14.073 0.733 12.033 1.00 93.06 122 ASN A O 1
ATOM 909 N N . VAL A 1 123 ? -14.246 -0.930 13.552 1.00 92.50 123 VAL A N 1
ATOM 910 C CA . VAL A 1 123 ? -14.942 -1.916 12.728 1.00 92.50 123 VAL A CA 1
ATOM 911 C C . VAL A 1 123 ? -16.268 -2.224 13.414 1.00 92.50 123 VAL A C 1
ATOM 913 O O . VAL A 1 123 ? -16.298 -2.860 14.465 1.00 92.50 123 VAL A O 1
ATOM 916 N N . ASP A 1 124 ? -17.369 -1.742 12.838 1.00 88.44 124 ASP A N 1
ATOM 917 C CA . ASP A 1 124 ? -18.733 -1.929 13.358 1.00 88.44 124 ASP A CA 1
ATOM 918 C C . ASP A 1 124 ? -18.935 -1.509 14.834 1.00 88.44 124 ASP A C 1
ATOM 920 O O . ASP A 1 124 ? -19.767 -2.069 15.547 1.00 88.44 124 ASP A O 1
ATOM 924 N N . GLY A 1 125 ? -18.207 -0.488 15.300 1.00 88.25 125 GLY A N 1
ATOM 925 C CA . GLY A 1 125 ? -18.292 0.037 16.667 1.00 88.25 125 GLY A CA 1
ATOM 926 C C . GLY A 1 125 ? -17.298 -0.578 17.653 1.00 88.25 125 GLY A C 1
ATOM 927 O O . GLY A 1 125 ? -17.250 -0.142 18.804 1.00 88.25 125 GLY A O 1
ATOM 928 N N . GLU A 1 126 ? -16.493 -1.550 17.222 1.00 92.19 126 GLU A N 1
ATOM 929 C CA . GLU A 1 126 ? -15.412 -2.140 18.011 1.00 92.19 126 GLU A CA 1
ATOM 930 C C . GLU A 1 126 ? -14.045 -1.673 17.497 1.00 92.19 126 GLU A C 1
ATOM 932 O O . GLU A 1 126 ? -13.828 -1.533 16.293 1.00 92.19 126 GLU A O 1
ATOM 937 N N . VAL A 1 127 ? -13.107 -1.432 18.416 1.00 92.12 127 VAL A N 1
ATOM 938 C CA . VAL A 1 127 ? -11.753 -0.979 18.075 1.00 92.12 127 VAL A CA 1
ATOM 939 C C . VAL A 1 127 ? -10.841 -2.181 17.858 1.00 92.12 127 VAL A C 1
ATOM 941 O O . VAL A 1 127 ? -10.659 -3.012 18.748 1.00 92.12 127 VAL A O 1
ATOM 944 N N . VAL A 1 128 ? -10.230 -2.234 16.680 1.00 91.50 128 VAL A N 1
ATOM 945 C CA . VAL A 1 128 ? -9.204 -3.194 16.281 1.00 91.50 128 VAL A CA 1
ATOM 946 C C . VAL A 1 128 ? -7.867 -2.466 16.193 1.00 91.50 128 VAL A C 1
ATOM 948 O O . VAL A 1 128 ? -7.761 -1.442 15.523 1.00 91.50 128 VAL A O 1
ATOM 951 N N . LEU A 1 129 ? -6.840 -3.005 16.850 1.00 91.25 129 LEU A N 1
ATOM 952 C CA . LEU A 1 129 ? -5.478 -2.483 16.766 1.00 91.25 129 LEU A CA 1
ATOM 953 C C . LEU A 1 129 ? -4.715 -3.196 15.643 1.00 91.25 129 LEU A C 1
ATOM 955 O O . LEU A 1 129 ? -4.586 -4.420 15.652 1.00 91.25 129 LEU A O 1
ATOM 959 N N . ILE A 1 130 ? -4.187 -2.422 14.706 1.00 90.25 130 ILE A N 1
ATOM 960 C CA . ILE A 1 130 ? -3.262 -2.854 13.664 1.00 90.25 130 ILE A CA 1
ATOM 961 C C . ILE A 1 130 ? -1.868 -2.450 14.128 1.00 90.25 130 ILE A C 1
ATOM 963 O O . ILE A 1 130 ? -1.593 -1.271 14.325 1.00 90.25 130 ILE A O 1
ATOM 967 N N . LEU A 1 131 ? -0.995 -3.429 14.333 1.00 88.75 131 LEU A N 1
ATOM 968 C CA . LEU A 1 131 ? 0.381 -3.162 14.735 1.00 88.75 131 LEU A CA 1
ATOM 969 C C . LEU A 1 131 ? 1.190 -2.655 13.541 1.00 88.75 131 LEU A C 1
ATOM 971 O O . LEU A 1 131 ? 0.988 -3.101 12.410 1.00 88.75 131 LEU A O 1
ATOM 975 N N . SER A 1 132 ? 2.127 -1.759 13.818 1.00 85.44 132 SER A N 1
ATOM 976 C CA . SER A 1 132 ? 3.119 -1.299 12.856 1.00 85.44 132 SER A CA 1
ATOM 977 C C . SER A 1 132 ? 3.868 -2.481 12.235 1.00 85.44 132 SER A C 1
ATOM 979 O O . SER A 1 132 ? 4.245 -3.452 12.900 1.00 85.44 132 SER A O 1
ATOM 981 N N . ALA A 1 133 ? 4.080 -2.394 10.927 1.00 78.56 133 ALA A N 1
ATOM 982 C CA . ALA A 1 133 ? 4.788 -3.393 10.147 1.00 78.56 133 ALA A CA 1
ATOM 983 C C . ALA A 1 133 ? 5.843 -2.706 9.281 1.00 78.56 133 ALA A C 1
ATOM 985 O O . ALA A 1 133 ? 5.620 -1.618 8.754 1.00 78.56 133 ALA A O 1
ATOM 986 N N . ASN A 1 134 ? 6.985 -3.371 9.100 1.00 74.94 134 ASN A N 1
ATOM 987 C CA . ASN A 1 134 ? 8.045 -2.888 8.208 1.00 74.94 134 ASN A CA 1
ATOM 988 C C . ASN A 1 134 ? 7.633 -2.963 6.728 1.00 74.94 134 ASN A C 1
ATOM 990 O O . ASN A 1 134 ? 8.194 -2.267 5.887 1.00 74.94 134 ASN A O 1
ATOM 994 N N . GLU A 1 135 ? 6.655 -3.812 6.415 1.00 80.94 135 GLU A N 1
ATOM 995 C CA . GLU A 1 135 ? 6.125 -4.024 5.073 1.00 80.94 135 GLU A CA 1
ATOM 996 C C . GLU A 1 135 ? 4.644 -3.642 5.075 1.00 80.94 135 GLU A C 1
ATOM 998 O O . GLU A 1 135 ? 3.773 -4.435 5.425 1.00 80.94 135 GLU A O 1
ATOM 1003 N N . ALA A 1 136 ? 4.374 -2.389 4.722 1.00 84.12 136 ALA A N 1
ATOM 1004 C CA . ALA A 1 136 ? 3.033 -1.867 4.520 1.00 84.12 136 ALA A CA 1
ATOM 1005 C C . ALA A 1 136 ? 2.982 -1.160 3.166 1.00 84.12 136 ALA A C 1
ATOM 1007 O O . ALA A 1 136 ? 3.917 -0.450 2.793 1.00 84.12 136 ALA A O 1
ATOM 1008 N N . THR A 1 137 ? 1.885 -1.355 2.440 1.00 85.19 137 THR A N 1
ATOM 1009 C CA . THR A 1 137 ? 1.612 -0.656 1.184 1.00 85.19 137 THR A CA 1
ATOM 1010 C C . THR A 1 137 ? 0.414 0.247 1.392 1.00 85.19 137 THR A C 1
ATOM 1012 O O . THR A 1 137 ? -0.678 -0.221 1.720 1.00 85.19 137 THR A O 1
ATOM 1015 N N . LEU A 1 138 ? 0.619 1.546 1.195 1.00 86.44 138 LEU A N 1
ATOM 1016 C CA . LEU A 1 138 ? -0.456 2.525 1.186 1.00 86.44 138 LEU A CA 1
ATOM 1017 C C . LEU A 1 138 ? -0.948 2.679 -0.254 1.00 86.44 138 LEU A C 1
ATOM 1019 O O . LEU A 1 138 ? -0.163 2.737 -1.194 1.00 86.44 138 LEU A O 1
ATOM 1023 N N . SER A 1 139 ? -2.263 2.690 -0.445 1.00 80.56 139 SER A N 1
ATOM 1024 C CA . SER A 1 139 ? -2.867 2.891 -1.762 1.00 80.56 139 SER A CA 1
ATOM 1025 C C . SER A 1 139 ? -4.146 3.707 -1.628 1.00 80.56 139 SER A C 1
ATOM 1027 O O . SER A 1 139 ? -4.803 3.691 -0.587 1.00 80.56 139 SER A O 1
ATOM 1029 N N . GLY A 1 140 ? -4.500 4.448 -2.674 1.00 79.06 140 GLY A N 1
ATOM 1030 C CA . GLY A 1 140 ? -5.680 5.302 -2.670 1.00 79.06 140 GLY A CA 1
ATOM 1031 C C . GLY A 1 140 ? -5.566 6.451 -3.662 1.00 79.06 140 GLY A C 1
ATOM 1032 O O . GLY A 1 140 ? -4.562 6.609 -4.345 1.00 79.06 140 GLY A O 1
ATOM 1033 N N . LEU A 1 141 ? -6.630 7.250 -3.747 1.00 75.38 141 LEU A N 1
ATOM 1034 C CA . LEU A 1 141 ? -6.676 8.441 -4.606 1.00 75.38 141 LEU A CA 1
ATOM 1035 C C . LEU A 1 141 ? -6.031 9.675 -3.958 1.00 75.38 141 LEU A C 1
ATOM 1037 O O . LEU A 1 141 ? -5.850 10.684 -4.632 1.00 75.38 141 LEU A O 1
ATOM 1041 N N . LEU A 1 142 ? -5.753 9.625 -2.653 1.00 76.06 142 LEU A N 1
ATOM 1042 C CA . LEU A 1 142 ? -5.173 10.742 -1.922 1.00 76.06 142 LEU A CA 1
ATOM 1043 C C . LEU A 1 142 ? -3.658 10.756 -2.159 1.00 76.06 142 LEU A C 1
ATOM 1045 O O . LEU A 1 142 ? -2.929 9.998 -1.530 1.00 76.06 142 LEU A O 1
ATOM 1049 N N . HIS A 1 143 ? -3.222 11.606 -3.084 1.00 76.69 143 HIS A N 1
ATOM 1050 C CA . HIS A 1 143 ? -1.821 11.924 -3.341 1.00 76.69 143 HIS A CA 1
ATOM 1051 C C . HIS A 1 143 ? -1.693 13.449 -3.337 1.00 76.69 143 HIS A C 1
ATOM 1053 O O . HIS A 1 143 ? -2.410 14.129 -4.078 1.00 76.69 143 HIS A O 1
ATOM 1059 N N . GLU A 1 144 ? -0.844 13.986 -2.465 1.00 76.50 144 GLU A N 1
ATOM 1060 C CA . GLU A 1 144 ? -0.616 15.426 -2.342 1.00 76.50 144 GLU A CA 1
ATOM 1061 C C . GLU A 1 144 ? 0.743 15.787 -2.948 1.00 76.50 144 GLU A C 1
ATOM 1063 O O . GLU A 1 144 ? 1.772 15.256 -2.546 1.00 76.50 144 GLU A O 1
ATOM 1068 N N . GLU A 1 145 ? 0.744 16.688 -3.934 1.00 78.56 145 GLU A N 1
ATOM 1069 C CA . GLU A 1 145 ? 1.964 17.183 -4.579 1.00 78.56 145 GLU A CA 1
ATOM 1070 C C . GLU A 1 145 ? 2.409 18.475 -3.883 1.00 78.56 145 GLU A C 1
ATOM 1072 O O . GLU A 1 145 ? 1.78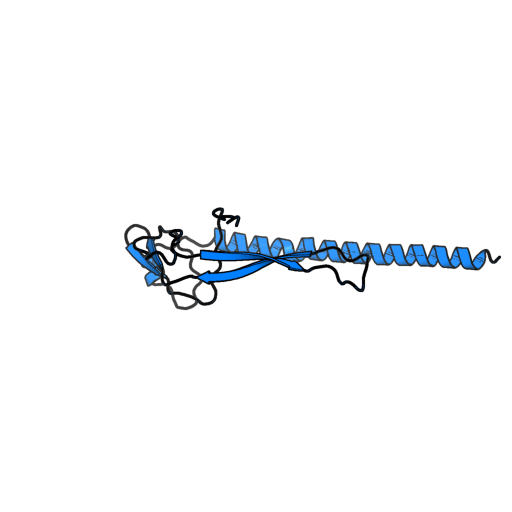8 19.532 -4.044 1.00 78.56 145 GLU A O 1
ATOM 1077 N N . LEU A 1 146 ? 3.498 18.408 -3.118 1.00 71.69 146 LEU A N 1
ATOM 1078 C CA . LEU A 1 146 ? 4.113 19.587 -2.514 1.00 71.69 146 LEU A CA 1
ATOM 1079 C C . LEU A 1 146 ? 5.037 20.259 -3.535 1.00 71.69 146 LEU A C 1
ATOM 1081 O O . LEU A 1 146 ? 6.055 19.703 -3.939 1.00 71.69 146 LEU A O 1
ATOM 1085 N N . ARG A 1 147 ? 4.698 21.483 -3.951 1.00 65.31 147 ARG A N 1
ATOM 1086 C CA . ARG A 1 147 ? 5.586 22.320 -4.771 1.00 65.31 147 ARG A CA 1
ATOM 1087 C C . ARG A 1 147 ? 6.365 23.268 -3.869 1.00 65.31 147 ARG A C 1
ATOM 1089 O O . ARG A 1 147 ? 5.747 24.086 -3.186 1.00 65.31 147 ARG A O 1
ATOM 1096 N N . SER A 1 148 ? 7.692 23.139 -3.873 1.00 59.03 148 SER A N 1
ATOM 1097 C CA . SER A 1 148 ? 8.607 24.098 -3.235 1.00 59.03 148 SER A CA 1
ATOM 1098 C C . SER A 1 148 ? 8.887 25.316 -4.112 1.00 59.03 148 SER A C 1
ATOM 1100 O O . SER A 1 148 ? 8.748 25.216 -5.355 1.00 59.03 148 SER A O 1
#